Protein AF-A0A938NQ26-F1 (afdb_monomer_lite)

pLDDT: mean 72.16, std 16.6, range [47.75, 95.81]

Radius of gyration: 33.58 Å; chains: 1; bounding box: 86×35×75 Å

Sequence (98 aa):
MKKIVIVLALIALSLGSFSCGGGGAGGPNVPPGENPGIPSVVQLLPSTFIAQTNSFITLNTKVLDGNGIPVANIPVIYTNLSSIGTLSATSANTNSLG

Foldseek 3Di:
DVVVVVVVVVVVVVVPPPCPDDDDPPDPPPPPPPDPPPPDPDDDDDPDDDPDPPDDDDDDDFDADPVRQTDWQQKDAADDPDPDDDDPDRIDTHHNRD

Secondary structure (DSSP, 8-state):
-HHHHHHHHHHHHHHSS------------------SPPPP------S-----TT---------B-TTS-B-TT-EEE----SSS---S-SEEE--TT-

Structure (mmCIF, N/CA/C/O backbone):
data_AF-A0A938NQ26-F1
#
_entry.id   AF-A0A938NQ26-F1
#
loop_
_atom_site.group_PDB
_atom_site.id
_atom_site.type_symbol
_atom_site.label_atom_id
_atom_site.label_alt_id
_atom_site.label_comp_id
_atom_site.label_asym_id
_atom_site.label_entity_id
_atom_site.label_seq_id
_atom_site.pdbx_PDB_ins_code
_atom_site.Cartn_x
_atom_site.Cartn_y
_atom_site.Cartn_z
_atom_site.occupancy
_atom_site.B_iso_or_equiv
_atom_site.auth_seq_id
_atom_site.auth_comp_id
_atom_site.auth_asym_id
_atom_site.auth_atom_id
_atom_site.pdbx_PDB_model_num
ATOM 1 N N . MET A 1 1 ? 67.042 23.825 -54.577 1.00 57.59 1 MET A N 1
ATOM 2 C CA . MET A 1 1 ? 66.779 23.948 -53.123 1.00 57.59 1 MET A CA 1
ATOM 3 C C . MET A 1 1 ? 65.354 24.412 -52.804 1.00 57.59 1 MET A C 1
ATOM 5 O O . MET A 1 1 ? 64.673 23.698 -52.089 1.00 57.59 1 MET A O 1
ATOM 9 N N . LYS A 1 2 ? 64.835 25.509 -53.388 1.00 57.88 2 LYS A N 1
ATOM 10 C CA . LYS A 1 2 ? 63.460 26.007 -53.121 1.00 57.88 2 LYS A CA 1
ATOM 11 C C . LYS A 1 2 ? 62.329 24.989 -53.383 1.00 57.88 2 LYS A C 1
ATOM 13 O O . LYS A 1 2 ? 61.395 24.902 -52.600 1.00 57.88 2 LYS A O 1
ATOM 18 N N . LYS A 1 3 ? 62.441 24.175 -54.442 1.00 61.50 3 LYS A N 1
ATOM 19 C CA . LYS A 1 3 ? 61.439 23.142 -54.783 1.00 61.50 3 LYS A CA 1
ATOM 20 C C . LYS A 1 3 ? 61.402 21.975 -53.784 1.00 61.50 3 LYS A C 1
ATOM 22 O O . LYS A 1 3 ? 60.336 21.442 -53.523 1.00 61.50 3 LYS A O 1
ATOM 27 N N . ILE A 1 4 ? 62.547 21.623 -53.193 1.00 77.06 4 ILE A N 1
ATOM 28 C CA . ILE A 1 4 ? 62.654 20.532 -52.207 1.00 77.06 4 ILE A CA 1
ATOM 29 C C . ILE A 1 4 ? 62.016 20.950 -50.876 1.00 77.06 4 ILE A C 1
ATOM 31 O O . ILE A 1 4 ? 61.310 20.163 -50.256 1.00 77.06 4 ILE A O 1
ATOM 35 N N . VAL A 1 5 ? 62.188 22.217 -50.486 1.00 76.94 5 VAL A N 1
ATOM 36 C CA . VAL A 1 5 ? 61.569 22.787 -49.278 1.00 76.94 5 VAL A CA 1
ATOM 37 C C . VAL A 1 5 ? 60.039 22.805 -49.385 1.00 76.94 5 VAL A C 1
ATOM 39 O O . VAL A 1 5 ? 59.354 22.467 -48.426 1.00 76.94 5 VAL A O 1
ATOM 42 N N . ILE A 1 6 ? 59.497 23.126 -50.564 1.00 78.62 6 ILE A N 1
ATOM 43 C CA . ILE A 1 6 ? 58.044 23.131 -50.807 1.00 78.62 6 ILE A CA 1
ATOM 44 C C . ILE A 1 6 ? 57.455 21.714 -50.731 1.00 78.62 6 ILE A C 1
ATOM 46 O O . ILE A 1 6 ? 56.392 21.523 -50.149 1.00 78.62 6 ILE A O 1
ATOM 50 N N . VAL A 1 7 ? 58.158 20.711 -51.266 1.00 79.19 7 VAL A N 1
ATOM 51 C CA . VAL A 1 7 ? 57.706 19.310 -51.215 1.00 79.19 7 VAL A CA 1
ATOM 52 C C . VAL A 1 7 ? 57.710 18.772 -49.780 1.00 79.19 7 VAL A C 1
ATOM 54 O O . VAL A 1 7 ? 56.750 18.126 -49.370 1.00 79.19 7 VAL A O 1
ATOM 57 N N . LEU A 1 8 ? 58.733 19.095 -48.982 1.00 78.06 8 LEU A N 1
ATOM 58 C CA . LEU A 1 8 ? 58.790 18.708 -47.566 1.00 78.06 8 LEU A CA 1
ATOM 59 C C . LEU A 1 8 ? 57.683 19.364 -46.726 1.00 78.06 8 LEU A C 1
ATOM 61 O O . LEU A 1 8 ? 57.099 18.705 -45.867 1.00 78.06 8 LEU A O 1
ATOM 65 N N . ALA A 1 9 ? 57.349 20.628 -47.002 1.00 75.19 9 ALA A N 1
ATOM 66 C CA . ALA A 1 9 ? 56.265 21.328 -46.314 1.00 75.19 9 ALA A CA 1
ATOM 67 C C . ALA A 1 9 ? 54.883 20.711 -46.606 1.00 75.19 9 ALA A C 1
ATOM 69 O O . ALA A 1 9 ? 54.061 20.582 -45.701 1.00 75.19 9 ALA A O 1
ATOM 70 N N . LEU A 1 10 ? 54.639 20.277 -47.847 1.00 73.00 10 LEU A N 1
ATOM 71 C CA . LEU A 1 10 ? 53.383 19.627 -48.240 1.00 73.00 10 LEU A CA 1
ATOM 72 C C . LEU A 1 10 ? 53.218 18.238 -47.603 1.00 73.00 10 LEU A C 1
ATOM 74 O O . LEU A 1 10 ? 52.118 17.881 -47.185 1.00 73.00 10 LEU A O 1
ATOM 78 N N . ILE A 1 11 ? 54.310 17.481 -47.465 1.00 76.12 11 ILE A N 1
ATOM 79 C CA . ILE A 1 11 ? 54.299 16.169 -46.802 1.00 76.12 11 ILE A CA 1
ATOM 80 C C . ILE A 1 11 ? 53.978 16.319 -45.309 1.00 76.12 11 ILE A C 1
ATOM 82 O O . ILE A 1 11 ? 53.104 15.617 -44.802 1.00 76.12 11 ILE A O 1
ATOM 86 N N . ALA A 1 12 ? 54.599 17.278 -44.616 1.00 68.38 12 ALA A N 1
ATOM 87 C CA . ALA A 1 12 ? 54.324 17.532 -43.200 1.00 68.38 12 ALA A CA 1
ATOM 88 C C . ALA A 1 12 ? 52.857 17.930 -42.939 1.00 68.38 12 ALA A C 1
ATOM 90 O O . ALA A 1 12 ? 52.270 17.511 -41.943 1.00 68.38 12 ALA A O 1
ATOM 91 N N . LEU A 1 13 ? 52.236 18.674 -43.861 1.00 66.81 13 LEU A N 1
ATOM 92 C CA . LEU A 1 13 ? 50.829 19.072 -43.759 1.00 66.81 13 LEU A CA 1
ATOM 93 C C . LEU A 1 13 ? 49.862 17.887 -43.953 1.00 66.81 13 LEU A C 1
ATOM 95 O O . LEU A 1 13 ? 48.813 17.826 -43.312 1.00 66.81 13 LEU A O 1
ATOM 99 N N . SER A 1 14 ? 50.236 16.912 -44.788 1.00 62.84 14 SER A N 1
ATOM 100 C CA . SER A 1 14 ? 49.445 15.691 -45.011 1.00 62.84 14 SER A CA 1
ATOM 101 C C . SER A 1 14 ? 49.483 14.703 -43.837 1.00 62.84 14 SER A C 1
ATOM 103 O O . SER A 1 14 ? 48.546 13.937 -43.646 1.00 62.84 14 SER A O 1
ATOM 105 N N . LEU A 1 15 ? 50.530 14.753 -43.008 1.00 62.22 15 LEU A N 1
ATOM 106 C CA . LEU A 1 15 ? 50.671 13.899 -41.821 1.00 62.22 15 LEU A CA 1
ATOM 107 C C . LEU A 1 15 ? 49.900 14.435 -40.600 1.00 62.22 15 LEU A C 1
ATOM 109 O O . LEU A 1 15 ? 49.632 13.680 -39.670 1.00 62.22 15 LEU A O 1
ATOM 113 N N . GLY A 1 16 ? 49.512 15.716 -40.599 1.00 58.03 16 GLY A N 1
ATOM 114 C CA . GLY A 1 16 ? 48.785 16.356 -39.494 1.00 58.03 16 GLY A CA 1
ATOM 115 C C . GLY A 1 16 ? 47.258 16.217 -39.533 1.00 58.03 16 GLY A C 1
ATOM 116 O O . GLY A 1 16 ? 46.594 16.609 -38.578 1.00 58.03 16 GLY A O 1
ATOM 117 N N . SER A 1 17 ? 46.679 15.675 -40.612 1.00 54.16 17 SER A N 1
ATOM 118 C CA . SER A 1 17 ? 45.219 15.646 -40.830 1.00 54.16 17 SER A CA 1
ATOM 119 C C . SER A 1 17 ? 44.541 14.303 -40.510 1.00 54.16 17 SER A C 1
ATOM 121 O O . SER A 1 17 ? 43.330 14.184 -40.670 1.00 54.16 17 SER A O 1
ATOM 123 N N . PHE A 1 18 ? 45.269 13.319 -39.966 1.00 53.12 18 PHE A N 1
ATOM 124 C CA . PHE A 1 18 ? 44.697 12.031 -39.531 1.00 53.12 18 PHE A CA 1
ATOM 125 C C . PHE A 1 18 ? 44.268 11.983 -38.056 1.00 53.12 18 PHE A C 1
ATOM 127 O O . PHE A 1 18 ? 44.010 10.904 -37.529 1.00 53.12 18 PHE A O 1
ATOM 134 N N . SER A 1 19 ? 44.127 13.127 -37.379 1.00 50.16 19 SER A N 1
ATOM 135 C CA . SER A 1 19 ? 43.448 13.166 -36.076 1.00 50.16 19 SER A CA 1
ATOM 136 C C . SER A 1 19 ? 41.934 13.283 -36.285 1.00 50.16 19 SER A C 1
ATOM 138 O O . SER A 1 19 ? 41.313 14.314 -36.035 1.00 50.16 19 SER A O 1
ATOM 140 N N . CYS A 1 20 ? 41.341 12.216 -36.825 1.00 53.66 20 CYS A N 1
ATOM 141 C CA . CYS A 1 20 ? 39.910 11.977 -36.711 1.00 53.66 20 CYS A CA 1
ATOM 142 C C . CYS A 1 20 ? 39.653 11.622 -35.245 1.00 53.66 20 CYS A C 1
ATOM 144 O O . CYS A 1 20 ? 40.217 10.650 -34.743 1.00 53.66 20 CYS A O 1
ATOM 146 N N . GLY A 1 21 ? 38.880 12.462 -34.552 1.00 54.62 21 GLY A N 1
ATOM 147 C CA . GLY A 1 21 ? 38.578 12.320 -33.133 1.00 54.62 21 GLY A CA 1
ATOM 148 C C . GLY A 1 21 ? 38.187 10.888 -32.788 1.00 54.62 21 GLY A C 1
ATOM 149 O O . GLY A 1 21 ? 37.144 10.398 -33.221 1.00 54.62 21 GLY A O 1
ATOM 150 N N . GLY A 1 22 ? 39.049 10.226 -32.014 1.00 49.31 22 GLY A N 1
ATOM 151 C CA . GLY A 1 22 ? 38.777 8.917 -31.445 1.00 49.31 22 GLY A CA 1
ATOM 152 C C . GLY A 1 22 ? 37.566 9.036 -30.537 1.00 49.31 22 GLY A C 1
ATOM 153 O O . GLY A 1 22 ? 37.648 9.628 -29.461 1.00 49.31 22 GLY A O 1
ATOM 154 N N . GLY A 1 23 ? 36.437 8.529 -31.030 1.00 53.69 23 GLY A N 1
ATOM 155 C CA . GLY A 1 23 ? 35.165 8.507 -30.336 1.00 53.69 23 GLY A CA 1
ATOM 156 C C . GLY A 1 23 ? 35.332 7.944 -28.935 1.00 53.69 23 GLY A C 1
ATOM 157 O O . GLY A 1 23 ? 35.786 6.814 -28.752 1.00 53.69 23 GLY A O 1
ATOM 158 N N . GLY A 1 24 ? 34.944 8.749 -27.948 1.00 51.69 24 GLY A N 1
ATOM 159 C CA . GLY A 1 24 ? 34.665 8.241 -26.621 1.00 51.69 24 GLY A CA 1
ATOM 160 C C . GLY A 1 24 ? 33.642 7.125 -26.762 1.00 51.69 24 GLY A C 1
ATOM 161 O O . GLY A 1 24 ? 32.524 7.353 -27.225 1.00 51.69 24 GLY A O 1
ATOM 162 N N . ALA A 1 25 ? 34.035 5.911 -26.391 1.00 54.97 25 ALA A N 1
ATOM 163 C CA . ALA A 1 25 ? 33.090 4.851 -26.121 1.00 54.97 25 ALA A CA 1
ATOM 164 C C . ALA A 1 25 ? 32.297 5.287 -24.885 1.00 54.97 25 ALA A C 1
ATOM 166 O O . ALA A 1 25 ? 32.682 5.015 -23.750 1.00 54.97 25 ALA A O 1
ATOM 167 N N . GLY A 1 26 ? 31.224 6.045 -25.109 1.00 52.91 26 GLY A N 1
ATOM 168 C CA . GLY A 1 26 ? 30.177 6.217 -24.122 1.00 52.91 26 GLY A CA 1
ATOM 169 C C . GLY A 1 26 ? 29.622 4.830 -23.855 1.00 52.91 26 GLY A C 1
ATOM 170 O O . GLY A 1 26 ? 28.834 4.314 -24.646 1.00 52.91 26 GLY A O 1
ATOM 171 N N . GLY A 1 27 ? 30.085 4.199 -22.775 1.00 59.03 27 GLY A N 1
ATOM 172 C CA . GLY A 1 27 ? 29.374 3.067 -22.207 1.00 59.03 27 GLY A CA 1
ATOM 173 C C . GLY A 1 27 ? 27.922 3.488 -21.989 1.00 59.03 27 GLY A C 1
ATOM 174 O O . GLY A 1 27 ? 27.668 4.678 -21.759 1.00 59.03 27 GLY A O 1
ATOM 175 N N . PRO A 1 28 ? 26.953 2.567 -22.102 1.00 53.94 28 PRO A N 1
ATOM 176 C CA . PRO A 1 28 ? 25.591 2.910 -21.753 1.00 53.94 28 PRO A CA 1
ATOM 177 C C . PRO A 1 28 ? 25.639 3.480 -20.334 1.00 53.94 28 PRO A C 1
ATOM 179 O O . PRO A 1 28 ? 26.088 2.804 -19.407 1.00 53.94 28 PRO A O 1
ATOM 182 N N . ASN A 1 29 ? 25.226 4.741 -20.178 1.00 56.00 29 ASN A N 1
ATOM 183 C CA . ASN A 1 29 ? 24.790 5.266 -18.893 1.00 56.00 29 ASN A CA 1
ATOM 184 C C . ASN A 1 29 ? 23.534 4.463 -18.553 1.00 56.00 29 ASN A C 1
ATOM 186 O O . ASN A 1 29 ? 22.416 4.925 -18.746 1.00 56.00 29 ASN A O 1
ATOM 190 N N . VAL A 1 30 ? 23.725 3.203 -18.163 1.00 56.88 30 VAL A N 1
ATOM 191 C CA . VAL A 1 30 ? 22.727 2.440 -17.444 1.00 56.88 30 VAL A CA 1
ATOM 192 C C . VAL A 1 30 ? 22.726 3.136 -16.096 1.00 56.88 30 VAL A C 1
ATOM 194 O O . VAL A 1 30 ? 23.737 3.043 -15.391 1.00 56.88 30 VAL A O 1
ATOM 197 N N . PRO A 1 31 ? 21.682 3.914 -15.758 1.00 57.03 31 PRO A N 1
ATOM 198 C CA . PRO A 1 31 ? 21.578 4.428 -14.409 1.00 57.03 31 PRO A CA 1
ATOM 199 C C . PRO A 1 31 ? 21.698 3.196 -13.508 1.00 57.03 31 PRO A C 1
ATOM 201 O O . PRO A 1 31 ? 21.002 2.206 -13.777 1.00 57.03 31 PRO A O 1
ATOM 204 N N . PRO A 1 32 ? 22.607 3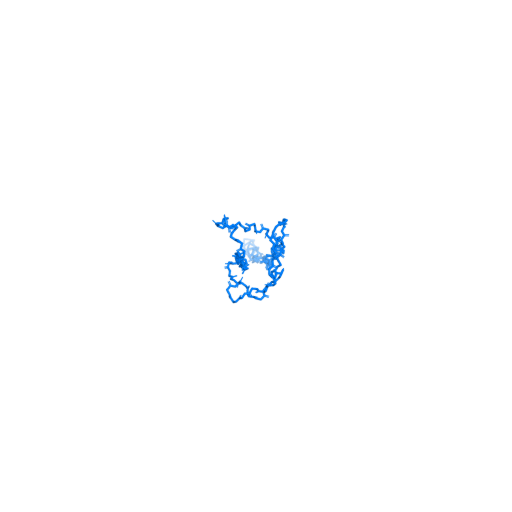.180 -12.517 1.00 56.25 32 PRO A N 1
ATOM 205 C CA . PRO A 1 32 ? 22.572 2.150 -11.493 1.00 56.25 32 PRO A CA 1
ATOM 206 C C . PRO A 1 32 ? 21.127 2.111 -11.023 1.00 56.25 32 PRO A C 1
ATOM 208 O O . PRO A 1 32 ? 20.611 3.167 -10.661 1.00 56.25 32 PRO A O 1
ATOM 211 N N . GLY A 1 33 ? 20.454 0.964 -11.174 1.00 53.44 33 GLY A N 1
ATOM 212 C CA . GLY A 1 33 ? 19.041 0.841 -10.833 1.00 53.44 33 GLY A CA 1
ATOM 213 C C . GLY A 1 33 ? 18.850 1.471 -9.467 1.00 53.44 33 GLY A C 1
ATOM 214 O O . GLY A 1 33 ? 19.449 0.996 -8.500 1.00 53.44 33 GLY A O 1
ATOM 215 N N . GLU A 1 34 ? 18.155 2.611 -9.443 1.00 50.22 34 GLU A N 1
ATOM 216 C CA . GLU A 1 34 ? 17.993 3.419 -8.244 1.00 50.22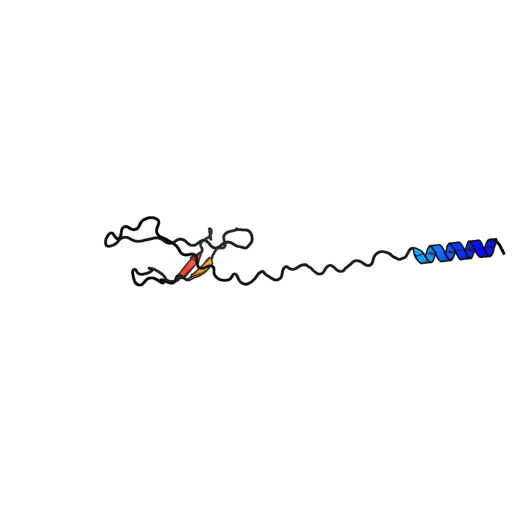 34 GLU A CA 1
ATOM 217 C C . GLU A 1 34 ? 17.479 2.475 -7.163 1.00 50.22 34 GLU A C 1
ATOM 219 O O . GLU A 1 34 ? 16.455 1.818 -7.351 1.00 50.22 34 GLU A O 1
ATOM 224 N N . ASN A 1 35 ? 18.310 2.336 -6.128 1.00 54.00 35 ASN A N 1
ATOM 225 C CA . ASN A 1 35 ? 18.056 1.807 -4.798 1.00 54.00 35 ASN A CA 1
ATOM 226 C C . ASN A 1 35 ? 16.711 1.058 -4.668 1.00 54.00 35 ASN A C 1
ATOM 228 O O . ASN A 1 35 ? 15.685 1.729 -4.782 1.00 54.00 35 ASN A O 1
ATOM 232 N N . PRO A 1 36 ? 16.669 -0.267 -4.379 1.00 52.50 36 PRO A N 1
ATOM 233 C CA . PRO A 1 36 ? 15.414 -0.982 -4.131 1.00 52.50 36 PRO A CA 1
ATOM 234 C C . PRO A 1 36 ? 14.629 -0.163 -3.119 1.00 52.50 36 PRO A C 1
ATOM 236 O O . PRO A 1 36 ? 15.095 -0.017 -1.987 1.00 52.50 36 PRO A O 1
ATOM 239 N N . GLY A 1 37 ? 13.563 0.495 -3.592 1.00 54.69 37 GLY A N 1
ATOM 240 C CA . GLY A 1 37 ? 13.013 1.674 -2.934 1.00 54.69 37 GLY A CA 1
ATOM 241 C C . GLY A 1 37 ? 12.874 1.394 -1.453 1.00 54.69 37 GLY A C 1
ATOM 242 O O . GLY A 1 37 ? 12.203 0.429 -1.086 1.00 54.69 37 GLY A O 1
ATOM 243 N N . ILE A 1 38 ? 13.575 2.169 -0.616 1.00 55.81 38 ILE A N 1
ATOM 244 C CA . ILE A 1 38 ? 13.424 2.055 0.835 1.00 55.81 38 ILE A CA 1
ATOM 245 C C . ILE A 1 38 ? 11.916 2.103 1.075 1.00 55.81 38 ILE A C 1
ATOM 247 O O . ILE A 1 38 ? 11.299 3.083 0.644 1.00 55.81 38 ILE A O 1
ATOM 251 N N . PRO A 1 39 ? 11.311 1.061 1.676 1.00 54.91 39 PRO A N 1
ATOM 252 C CA . PRO A 1 39 ? 9.873 1.020 1.856 1.00 54.91 39 PRO A CA 1
ATOM 253 C C . PRO A 1 39 ? 9.436 2.308 2.541 1.00 54.91 39 PRO A C 1
ATOM 255 O O . PRO A 1 39 ? 9.877 2.612 3.652 1.00 54.91 39 PRO A O 1
ATOM 258 N N . SER A 1 40 ? 8.623 3.108 1.857 1.00 57.66 40 SER A N 1
ATOM 259 C CA . SER A 1 40 ? 8.098 4.322 2.452 1.00 57.66 40 SER A CA 1
ATOM 260 C C . SER A 1 40 ? 7.000 3.912 3.423 1.00 57.66 40 SER A C 1
ATOM 262 O O . SER A 1 40 ? 5.988 3.314 3.054 1.00 57.66 40 SER A O 1
ATOM 264 N N . VAL A 1 41 ? 7.212 4.200 4.706 1.00 55.12 41 VAL A N 1
ATOM 265 C CA . VAL A 1 41 ? 6.159 4.041 5.706 1.00 55.12 41 VAL A CA 1
ATOM 266 C C . VAL A 1 41 ? 5.170 5.180 5.489 1.00 55.12 41 VAL A C 1
ATOM 268 O O . VAL A 1 41 ? 5.380 6.301 5.947 1.00 55.12 41 VAL A O 1
ATOM 271 N N . VAL A 1 42 ? 4.101 4.906 4.745 1.00 60.53 42 VAL A N 1
ATOM 272 C CA . VAL A 1 42 ? 2.994 5.850 4.584 1.00 60.53 42 VAL A CA 1
ATOM 273 C C . VAL A 1 42 ? 2.064 5.686 5.778 1.00 60.53 42 VAL A C 1
ATOM 275 O O . VAL A 1 42 ? 1.335 4.701 5.891 1.00 60.53 42 VAL A O 1
ATOM 278 N N . GLN A 1 43 ? 2.094 6.654 6.693 1.00 56.03 43 GLN A N 1
ATOM 279 C CA . GLN A 1 43 ? 1.144 6.697 7.797 1.00 56.03 43 GLN A CA 1
ATOM 280 C C . GLN A 1 43 ? -0.227 7.123 7.261 1.00 56.03 43 GLN A C 1
ATOM 282 O O . GLN A 1 43 ? -0.453 8.287 6.938 1.00 56.03 43 GLN A O 1
ATOM 287 N N . LEU A 1 44 ? -1.149 6.169 7.162 1.00 55.88 44 LEU A N 1
ATOM 288 C CA . LEU A 1 44 ? -2.537 6.443 6.806 1.00 55.88 44 LEU A CA 1
ATOM 289 C C . LEU A 1 44 ? -3.287 6.894 8.063 1.00 55.88 44 LEU A C 1
ATOM 291 O O . LEU A 1 44 ? -3.446 6.127 9.012 1.00 55.88 44 LEU A O 1
ATOM 295 N N . LEU A 1 45 ? -3.728 8.152 8.078 1.00 53.00 45 LEU A N 1
ATOM 296 C CA . LEU A 1 45 ? -4.592 8.694 9.126 1.00 53.00 45 LEU A CA 1
ATOM 297 C C . LEU A 1 45 ? -6.053 8.624 8.653 1.00 53.00 45 LEU A C 1
ATOM 299 O O . LEU A 1 45 ? -6.330 8.971 7.502 1.00 53.00 45 LEU A O 1
ATOM 303 N N . PRO A 1 46 ? -7.003 8.193 9.499 1.00 53.16 46 PRO A N 1
ATOM 304 C CA . PRO A 1 46 ? -8.413 8.229 9.138 1.00 53.16 46 PRO A CA 1
ATOM 305 C C . PRO A 1 46 ? -8.882 9.681 8.981 1.00 53.16 46 PRO A C 1
ATOM 307 O O . PRO A 1 46 ? -8.577 10.535 9.811 1.00 53.16 46 PRO A O 1
ATOM 310 N N . SER A 1 47 ? -9.663 9.959 7.935 1.00 55.78 47 SER A N 1
ATOM 311 C CA . SER A 1 47 ? -10.256 11.284 7.696 1.00 55.78 47 SER A CA 1
ATOM 312 C C . SER A 1 47 ? -11.316 11.665 8.738 1.00 55.78 47 SER A C 1
ATOM 314 O O . SER A 1 47 ? -11.609 12.846 8.912 1.00 55.78 47 SER A O 1
ATOM 316 N N . THR A 1 48 ? -11.869 10.680 9.457 1.00 47.75 48 THR A N 1
ATOM 317 C CA . THR A 1 48 ? -12.840 10.860 10.544 1.00 47.75 48 THR A CA 1
ATOM 318 C C . THR A 1 48 ? -12.638 9.813 11.642 1.00 47.75 48 THR A C 1
ATOM 320 O O . THR A 1 48 ? -12.699 8.614 11.375 1.00 47.75 48 THR A O 1
ATOM 323 N N . PHE A 1 49 ? -12.462 10.256 12.890 1.00 52.22 49 PHE A N 1
ATOM 324 C CA . PHE A 1 49 ? -12.493 9.399 14.080 1.00 52.22 49 PHE A CA 1
ATOM 325 C C . PHE A 1 49 ? -13.924 9.323 14.615 1.00 52.22 49 PHE A C 1
ATOM 327 O O . PHE A 1 49 ? -14.306 10.087 15.497 1.00 52.22 49 PHE A O 1
ATOM 334 N N . ILE A 1 50 ? -14.727 8.400 14.091 1.00 53.75 50 ILE A N 1
ATOM 335 C CA . ILE A 1 50 ? -15.944 7.974 14.784 1.00 53.75 50 ILE A CA 1
ATOM 336 C C . ILE A 1 50 ? -15.772 6.494 15.086 1.00 53.75 50 ILE A C 1
ATOM 338 O O . ILE A 1 50 ? -15.957 5.643 14.222 1.00 53.75 50 ILE A O 1
ATOM 342 N N . ALA A 1 51 ? -15.389 6.190 16.324 1.00 51.25 51 ALA A N 1
ATOM 343 C CA . ALA A 1 51 ? -15.497 4.846 16.869 1.00 51.25 51 ALA A CA 1
ATOM 344 C C . ALA A 1 51 ? -16.985 4.538 17.112 1.00 51.25 51 ALA A C 1
ATOM 346 O O . ALA A 1 51 ? -17.451 4.496 18.247 1.00 51.25 51 ALA A O 1
ATOM 347 N N . GLN A 1 52 ? -17.761 4.386 16.038 1.00 55.22 52 GLN A N 1
ATOM 348 C CA . GLN A 1 52 ? -19.024 3.669 16.123 1.00 55.22 52 GLN A CA 1
ATOM 349 C C . GLN A 1 52 ? -18.676 2.186 16.268 1.00 55.22 52 GLN A C 1
ATOM 351 O O . GLN A 1 52 ? -17.819 1.651 15.558 1.00 55.22 52 GLN A O 1
ATOM 356 N N . THR A 1 53 ? -19.293 1.526 17.242 1.00 53.28 53 THR A N 1
ATOM 357 C CA . THR A 1 53 ? -19.152 0.085 17.435 1.00 53.28 53 THR A CA 1
ATOM 358 C C . THR A 1 53 ? -19.485 -0.628 16.117 1.00 53.28 53 THR A C 1
ATOM 360 O O . THR A 1 53 ? -20.543 -0.401 15.539 1.00 53.28 53 THR A O 1
ATOM 363 N N . ASN A 1 54 ? -18.56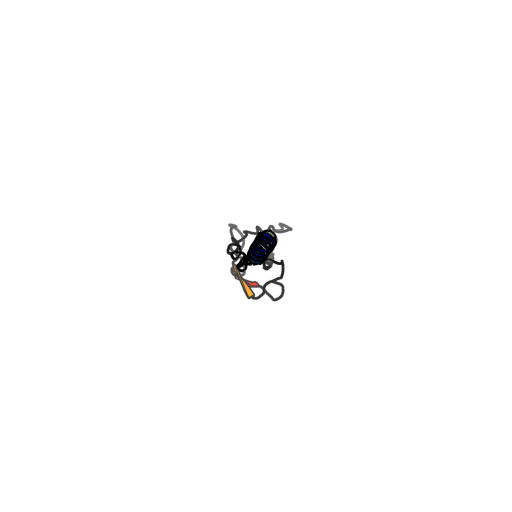5 -1.473 15.631 1.00 61.34 54 ASN A N 1
ATOM 364 C CA . ASN A 1 54 ? -18.645 -2.226 14.365 1.00 61.34 54 ASN A CA 1
ATOM 365 C C . ASN A 1 54 ? -18.433 -1.447 13.045 1.00 61.34 54 ASN A C 1
ATOM 367 O O . ASN A 1 54 ? -18.784 -1.962 11.984 1.00 61.34 54 ASN A O 1
ATOM 371 N N . SER A 1 55 ? -17.846 -0.247 13.056 1.00 69.44 55 SER A N 1
ATOM 372 C CA . SER A 1 55 ? -17.436 0.430 11.812 1.00 69.44 55 SER A CA 1
ATOM 373 C C . SER A 1 55 ? -16.089 -0.077 11.275 1.00 69.44 55 SER A C 1
ATOM 375 O O . SER A 1 55 ? -15.197 -0.435 12.043 1.00 69.44 55 SER A O 1
ATOM 377 N N . PHE A 1 56 ? -15.923 -0.064 9.948 1.00 75.56 56 PHE A N 1
ATOM 378 C CA . PHE A 1 56 ? -14.683 -0.449 9.265 1.00 75.56 56 PHE A CA 1
ATOM 379 C C . PHE A 1 56 ? -14.010 0.763 8.615 1.00 75.56 56 PHE A C 1
ATOM 381 O O . PHE A 1 56 ? -14.681 1.647 8.085 1.00 75.56 56 PHE A O 1
ATOM 388 N N . ILE A 1 57 ? -12.677 0.766 8.605 1.00 76.81 57 ILE A N 1
ATOM 389 C CA . ILE A 1 57 ? -11.860 1.718 7.847 1.00 76.81 57 ILE A CA 1
ATOM 390 C C . ILE A 1 57 ? -11.266 0.966 6.658 1.00 76.81 57 ILE A C 1
ATOM 392 O O . ILE A 1 57 ? -10.689 -0.105 6.831 1.00 76.81 57 ILE A O 1
ATOM 396 N N . THR A 1 58 ? -11.400 1.527 5.455 1.00 82.06 58 THR A N 1
ATOM 397 C CA . THR A 1 58 ? -10.778 0.968 4.247 1.00 82.06 58 THR A CA 1
ATOM 398 C C . THR A 1 58 ? -9.472 1.696 3.965 1.00 82.06 58 THR A C 1
ATOM 400 O O . THR A 1 58 ? -9.462 2.917 3.812 1.00 82.06 58 THR A O 1
ATOM 403 N N . LEU A 1 59 ? -8.377 0.944 3.883 1.00 82.94 59 LEU A N 1
ATOM 404 C CA . LEU A 1 59 ? -7.067 1.441 3.476 1.00 82.94 59 LEU A CA 1
ATOM 405 C C . LEU A 1 59 ? -6.816 1.010 2.029 1.00 82.94 59 LEU A C 1
ATOM 407 O O . LEU A 1 59 ? -6.951 -0.169 1.714 1.00 82.94 59 LEU A O 1
ATOM 411 N N . ASN A 1 60 ? -6.458 1.958 1.162 1.00 86.25 60 ASN A N 1
ATOM 412 C CA . ASN A 1 60 ? -6.075 1.685 -0.221 1.00 86.25 60 ASN A CA 1
ATOM 413 C C . ASN A 1 60 ? -4.608 2.069 -0.415 1.00 86.25 60 ASN A C 1
ATOM 415 O O . ASN A 1 60 ? -4.217 3.192 -0.092 1.00 86.25 60 ASN A O 1
ATOM 419 N N . THR A 1 61 ? -3.818 1.158 -0.974 1.00 88.56 61 THR A N 1
ATOM 420 C CA . THR A 1 61 ? -2.423 1.402 -1.354 1.00 88.56 61 THR A CA 1
ATOM 421 C C . THR A 1 61 ? -2.313 1.383 -2.868 1.00 88.56 61 THR A C 1
ATOM 423 O O . THR A 1 61 ? -2.955 0.558 -3.510 1.00 88.56 61 THR A O 1
ATOM 426 N N . LYS A 1 62 ? -1.511 2.302 -3.414 1.00 89.00 62 LYS A N 1
ATOM 427 C CA . LYS A 1 62 ? -1.199 2.367 -4.839 1.00 89.00 62 LYS A CA 1
ATOM 428 C C . LYS A 1 62 ? 0.308 2.272 -5.051 1.00 89.00 62 LYS A C 1
ATOM 430 O O . LYS A 1 62 ? 1.036 3.103 -4.509 1.00 89.00 62 LYS A O 1
ATOM 435 N N . VAL A 1 63 ? 0.769 1.302 -5.834 1.00 89.12 63 VAL A N 1
ATOM 436 C CA . VAL A 1 63 ? 2.185 1.154 -6.206 1.00 89.12 63 VAL A CA 1
ATOM 437 C C . VAL A 1 63 ? 2.410 1.713 -7.606 1.00 89.12 63 VAL A C 1
ATOM 439 O O . VAL A 1 63 ? 1.718 1.342 -8.554 1.00 89.12 63 VAL A O 1
ATOM 442 N N . LEU A 1 64 ? 3.390 2.608 -7.728 1.00 87.62 64 LEU A N 1
ATOM 443 C CA . LEU A 1 64 ? 3.803 3.231 -8.983 1.00 87.62 64 LEU A CA 1
ATOM 444 C C . LEU A 1 64 ? 5.266 2.883 -9.288 1.00 87.62 64 LEU A C 1
ATOM 446 O O . LEU A 1 64 ? 6.057 2.679 -8.367 1.00 87.62 64 LEU A O 1
ATOM 450 N N . ASP A 1 65 ? 5.627 2.844 -10.568 1.00 87.19 65 ASP A N 1
ATOM 451 C CA . ASP A 1 65 ? 7.016 2.769 -11.018 1.00 87.19 65 ASP A CA 1
ATOM 452 C C . ASP A 1 65 ? 7.724 4.137 -10.918 1.00 87.19 65 ASP A C 1
ATOM 454 O O . ASP A 1 65 ? 7.132 5.150 -10.533 1.00 87.19 65 ASP A O 1
ATOM 458 N N . GLY A 1 66 ? 9.006 4.186 -11.299 1.00 83.69 66 GLY A N 1
ATOM 459 C CA . GLY A 1 66 ? 9.801 5.423 -11.286 1.00 83.69 66 GLY A CA 1
ATOM 460 C C . GLY A 1 66 ? 9.290 6.536 -12.215 1.00 83.69 66 GLY A C 1
ATOM 461 O O . GLY A 1 66 ? 9.724 7.676 -12.083 1.00 83.69 66 GLY A O 1
ATOM 462 N N . ASN A 1 67 ? 8.357 6.234 -13.123 1.00 87.31 67 ASN A N 1
ATOM 463 C CA . ASN A 1 67 ? 7.718 7.191 -14.028 1.00 87.31 67 ASN A CA 1
ATOM 464 C C . ASN A 1 67 ? 6.305 7.592 -13.560 1.00 87.31 67 ASN A C 1
ATOM 466 O O . ASN A 1 67 ? 5.618 8.341 -14.254 1.00 87.31 67 ASN A O 1
ATOM 470 N N . GLY A 1 68 ? 5.848 7.094 -12.406 1.00 84.69 68 GLY A N 1
ATOM 471 C CA . GLY A 1 68 ? 4.505 7.342 -11.884 1.00 84.69 68 GLY A CA 1
ATOM 472 C C . GLY A 1 68 ? 3.410 6.466 -12.507 1.00 84.69 68 GLY A C 1
ATOM 473 O O . GLY A 1 68 ? 2.225 6.762 -12.333 1.00 84.69 68 GLY A O 1
ATOM 474 N N . ILE A 1 69 ? 3.770 5.399 -13.225 1.00 87.69 69 ILE A N 1
ATOM 475 C CA . ILE A 1 69 ? 2.828 4.466 -13.853 1.00 87.69 69 ILE A CA 1
ATOM 476 C C . ILE A 1 69 ? 2.445 3.377 -12.841 1.00 87.69 69 ILE A C 1
ATOM 478 O O . ILE A 1 69 ? 3.329 2.825 -12.189 1.00 87.69 69 ILE A O 1
ATOM 482 N N . PRO A 1 70 ? 1.154 3.031 -12.684 1.00 89.88 70 PRO A N 1
ATOM 483 C CA . PRO A 1 70 ? 0.756 1.993 -11.741 1.00 89.88 70 PRO A CA 1
ATOM 484 C C . PRO A 1 70 ? 1.266 0.599 -12.111 1.00 89.88 70 PRO A C 1
ATOM 486 O O . PRO A 1 70 ? 1.276 0.231 -13.286 1.00 89.88 70 PRO A O 1
ATOM 489 N N . VAL A 1 71 ? 1.636 -0.192 -11.100 1.00 91.69 71 VAL A N 1
ATOM 490 C CA . VAL A 1 71 ? 2.198 -1.537 -11.287 1.00 91.69 71 VAL A CA 1
ATOM 491 C C . VAL A 1 71 ? 1.294 -2.588 -10.653 1.00 91.69 71 VAL A C 1
ATOM 493 O O . VAL A 1 71 ? 1.098 -2.612 -9.438 1.00 91.69 71 VAL A O 1
ATOM 496 N N . ALA A 1 72 ? 0.755 -3.479 -11.482 1.00 95.75 72 ALA A N 1
ATOM 497 C CA . ALA A 1 72 ? -0.146 -4.541 -11.052 1.00 95.75 72 ALA A CA 1
ATOM 498 C C . ALA A 1 72 ? 0.589 -5.738 -10.432 1.00 95.75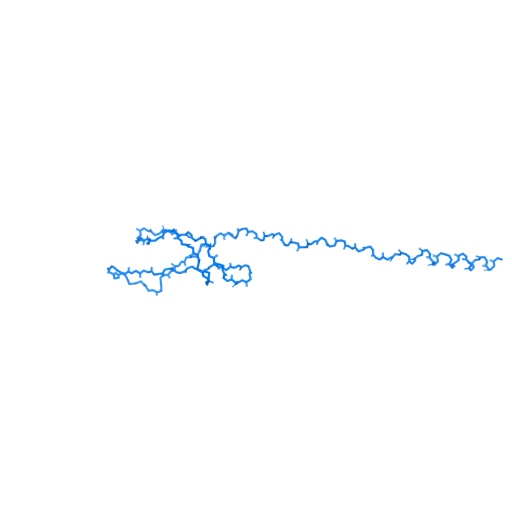 72 ALA A C 1
ATOM 500 O O . ALA A 1 72 ? 1.747 -6.009 -10.752 1.00 95.75 72 ALA A O 1
ATOM 501 N N . ASN A 1 73 ? -0.132 -6.508 -9.615 1.00 95.69 73 ASN A N 1
ATOM 502 C CA . ASN A 1 73 ? 0.324 -7.760 -9.014 1.00 95.69 73 ASN A CA 1
ATOM 503 C C . ASN A 1 73 ? 1.585 -7.632 -8.133 1.00 95.69 73 ASN A C 1
ATOM 505 O O . ASN A 1 73 ? 2.376 -8.570 -8.021 1.00 95.69 73 ASN A O 1
ATOM 509 N N . ILE A 1 74 ? 1.770 -6.479 -7.492 1.00 94.44 74 ILE A N 1
ATOM 510 C CA . ILE A 1 74 ? 2.840 -6.245 -6.522 1.00 94.44 74 ILE A CA 1
ATOM 511 C C . ILE A 1 74 ? 2.336 -6.600 -5.121 1.00 94.44 74 ILE A C 1
ATOM 513 O O . ILE A 1 74 ? 1.296 -6.077 -4.712 1.00 94.44 74 ILE A O 1
ATOM 517 N N . PRO A 1 75 ? 3.040 -7.471 -4.372 1.00 95.06 75 PRO A N 1
ATOM 518 C CA . PRO A 1 75 ? 2.661 -7.803 -3.007 1.00 95.06 75 PRO A CA 1
ATOM 519 C C . PRO A 1 75 ? 2.907 -6.610 -2.077 1.00 95.06 75 PRO A C 1
ATOM 521 O O . PRO A 1 75 ? 4.030 -6.126 -1.939 1.00 95.06 75 PRO A O 1
ATOM 524 N N . VAL A 1 76 ? 1.851 -6.165 -1.403 1.00 93.56 76 VAL A N 1
ATOM 525 C CA . VAL A 1 76 ? 1.882 -5.139 -0.358 1.00 93.56 76 VAL A CA 1
ATOM 526 C C . VAL A 1 76 ? 1.679 -5.817 0.991 1.00 93.56 76 VAL A C 1
ATOM 528 O O . VAL A 1 76 ? 0.803 -6.670 1.131 1.00 93.56 76 VAL A O 1
ATOM 531 N N . ILE A 1 77 ? 2.479 -5.431 1.985 1.00 93.31 77 ILE A N 1
ATOM 532 C CA . ILE A 1 77 ? 2.390 -5.928 3.361 1.00 93.31 77 ILE A CA 1
ATOM 533 C C . ILE A 1 77 ? 1.860 -4.807 4.253 1.00 93.31 77 ILE A C 1
ATOM 535 O O . ILE A 1 77 ? 2.371 -3.689 4.226 1.00 93.31 77 ILE A O 1
ATOM 539 N N . TYR A 1 78 ? 0.858 -5.126 5.065 1.00 90.62 78 TYR A N 1
ATOM 540 C CA . TYR A 1 78 ? 0.255 -4.222 6.034 1.00 90.62 78 TYR A CA 1
ATOM 541 C C . TYR A 1 78 ? 0.602 -4.671 7.451 1.00 90.62 78 TYR A C 1
ATOM 543 O O . TYR A 1 78 ? 0.381 -5.824 7.826 1.00 90.62 78 TYR A O 1
ATOM 551 N N . THR A 1 79 ? 1.079 -3.728 8.260 1.00 89.94 79 THR A N 1
ATOM 552 C CA . THR A 1 79 ? 1.387 -3.951 9.674 1.00 89.94 79 THR A CA 1
ATOM 553 C C . THR A 1 79 ? 0.544 -3.011 10.516 1.00 89.94 79 THR A C 1
ATOM 555 O O . THR A 1 79 ? 0.608 -1.795 10.342 1.00 89.94 79 THR A O 1
ATOM 558 N N . ASN A 1 80 ? -0.233 -3.558 11.452 1.00 89.00 80 ASN A N 1
ATOM 559 C CA . ASN A 1 80 ? -0.897 -2.729 12.449 1.00 89.00 80 ASN A CA 1
ATOM 560 C C . ASN A 1 80 ? 0.105 -2.364 13.548 1.00 89.00 80 ASN A C 1
ATOM 562 O O . ASN A 1 80 ? 0.567 -3.239 14.275 1.00 89.00 80 ASN A O 1
ATOM 566 N N . LEU A 1 81 ? 0.437 -1.079 13.661 1.00 86.50 81 LEU A N 1
ATOM 567 C CA . LEU A 1 81 ? 1.300 -0.551 14.723 1.00 86.50 81 LEU A CA 1
ATOM 568 C C . LEU A 1 81 ? 0.503 -0.002 15.918 1.00 86.50 81 LEU A C 1
ATOM 570 O O . LEU A 1 81 ? 1.089 0.452 16.897 1.00 86.50 81 LEU A O 1
ATOM 574 N N . SER A 1 82 ? -0.828 -0.014 15.837 1.00 81.56 82 SER A N 1
ATOM 575 C CA . SER A 1 82 ? -1.723 0.417 16.907 1.00 81.56 82 SER A CA 1
ATOM 576 C C . SER A 1 82 ? -1.991 -0.716 17.899 1.00 81.56 82 SER A C 1
ATOM 578 O O . SER A 1 82 ? -2.040 -1.887 17.528 1.00 81.56 82 SER A O 1
ATOM 580 N N . SER A 1 83 ? -2.251 -0.361 19.158 1.00 83.06 83 SER A N 1
ATOM 581 C CA . SER A 1 83 ? -2.758 -1.295 20.173 1.00 83.06 83 SER A CA 1
ATOM 582 C C . SER A 1 83 ? -4.258 -1.588 20.037 1.00 83.06 83 SER A C 1
ATOM 584 O O . SER A 1 83 ? -4.780 -2.444 20.750 1.00 83.06 83 SER A O 1
ATOM 586 N N . ILE A 1 84 ? -4.960 -0.883 19.143 1.00 80.69 84 ILE A N 1
ATOM 587 C CA . ILE A 1 84 ? -6.400 -1.024 18.900 1.00 80.69 84 ILE A CA 1
ATOM 588 C C . ILE A 1 84 ? -6.699 -1.335 17.431 1.00 80.69 84 ILE A C 1
ATOM 590 O O . ILE A 1 84 ? -5.990 -0.892 16.524 1.00 80.69 84 ILE A O 1
ATOM 594 N N . GLY A 1 85 ? -7.802 -2.052 17.206 1.00 80.88 85 GLY A N 1
ATOM 595 C CA . GLY A 1 85 ? -8.255 -2.460 15.877 1.00 80.88 85 GLY A CA 1
ATOM 596 C C . GLY A 1 85 ? -7.550 -3.713 15.353 1.00 80.88 85 GLY A C 1
ATOM 597 O O . GLY A 1 85 ? -6.510 -4.135 15.853 1.00 80.88 85 GLY A O 1
ATOM 598 N N . THR A 1 86 ? -8.141 -4.330 14.335 1.00 87.38 86 THR A N 1
ATOM 599 C CA . THR A 1 86 ? -7.589 -5.502 13.646 1.00 87.38 86 THR A CA 1
ATOM 600 C C . THR A 1 86 ? -7.608 -5.257 12.144 1.00 87.38 86 THR A C 1
ATOM 602 O O . THR A 1 86 ? -8.531 -4.633 11.620 1.00 87.38 86 THR A O 1
ATOM 605 N N . LEU A 1 87 ? -6.568 -5.719 11.449 1.00 91.00 87 LEU A N 1
ATOM 606 C CA . LEU A 1 87 ? -6.560 -5.736 9.990 1.00 91.00 87 LEU A CA 1
ATOM 607 C C . LEU A 1 87 ? -7.305 -6.980 9.512 1.00 91.00 87 LEU A C 1
ATOM 609 O O . LEU A 1 87 ? -7.071 -8.073 10.024 1.00 91.00 87 LEU A O 1
ATOM 613 N N . SER A 1 88 ? -8.168 -6.821 8.511 1.00 91.94 88 SER A N 1
ATOM 614 C CA . SER A 1 88 ? -8.841 -7.949 7.857 1.00 91.94 88 SER A CA 1
ATOM 615 C C . SER A 1 88 ? -7.879 -8.807 7.027 1.00 91.94 88 SER A C 1
ATOM 617 O O . SER A 1 88 ? -8.124 -9.996 6.846 1.00 91.94 88 SER A O 1
ATOM 619 N N . ALA A 1 89 ? -6.780 -8.218 6.547 1.00 93.19 89 ALA A N 1
ATOM 620 C CA . ALA A 1 89 ? -5.689 -8.894 5.856 1.00 93.19 89 ALA A CA 1
ATOM 621 C C . ALA A 1 89 ? -4.358 -8.179 6.138 1.00 93.19 89 ALA A C 1
ATOM 623 O O . ALA A 1 89 ? -4.313 -6.955 6.258 1.00 93.19 89 ALA A O 1
ATOM 624 N N . THR A 1 90 ? -3.266 -8.939 6.224 1.00 95.06 90 THR A N 1
ATOM 625 C CA . THR A 1 90 ? -1.900 -8.408 6.407 1.00 95.06 90 THR A CA 1
ATOM 626 C C . THR A 1 90 ? -1.119 -8.323 5.099 1.00 95.06 90 THR A C 1
ATOM 628 O O . THR A 1 90 ? -0.000 -7.814 5.080 1.00 95.06 90 THR A O 1
ATOM 631 N N . SER A 1 91 ? -1.696 -8.784 3.990 1.00 94.75 91 SER A N 1
ATOM 632 C CA . SER A 1 91 ? -1.134 -8.614 2.657 1.00 94.75 91 SER A CA 1
ATOM 633 C C . SER A 1 91 ? -2.213 -8.597 1.579 1.00 94.75 91 SER A C 1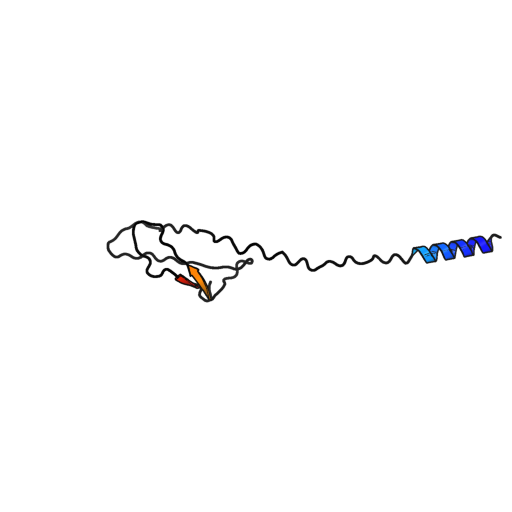
ATOM 635 O O . SER A 1 91 ? -3.297 -9.156 1.752 1.00 94.75 91 SER A O 1
ATOM 637 N N . ALA A 1 92 ? -1.912 -7.934 0.465 1.00 95.56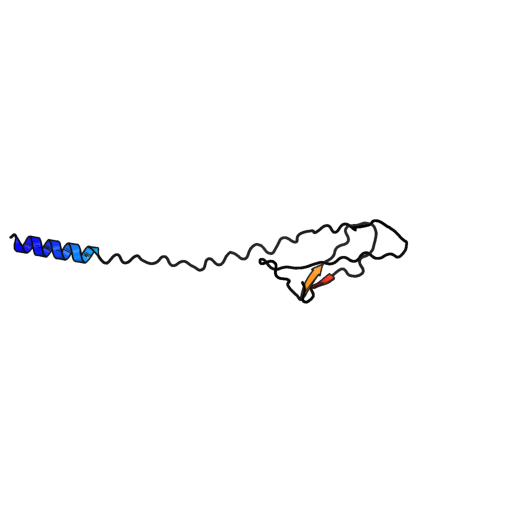 92 ALA A N 1
ATOM 638 C CA . ALA A 1 92 ? -2.714 -7.962 -0.752 1.00 95.56 92 ALA A CA 1
ATOM 639 C C . ALA A 1 92 ? -1.829 -7.659 -1.965 1.00 95.56 92 ALA A C 1
ATOM 641 O O . ALA A 1 92 ? -0.827 -6.955 -1.836 1.00 95.56 92 ALA A O 1
ATOM 642 N N . ASN A 1 93 ? -2.219 -8.149 -3.140 1.00 95.81 93 ASN A N 1
ATOM 643 C CA . ASN A 1 93 ? -1.565 -7.776 -4.390 1.00 95.81 93 ASN A CA 1
ATOM 644 C C . ASN A 1 93 ? -2.291 -6.587 -5.024 1.00 95.81 93 ASN A C 1
ATOM 646 O O . ASN A 1 93 ? -3.523 -6.531 -5.006 1.00 95.81 93 ASN A O 1
ATOM 650 N N . THR A 1 94 ? -1.531 -5.664 -5.609 1.00 95.56 94 THR A N 1
ATOM 651 C CA . THR A 1 94 ? -2.080 -4.537 -6.372 1.00 95.56 94 THR A CA 1
ATOM 652 C C . THR A 1 94 ? -2.884 -5.000 -7.585 1.00 95.56 94 THR A C 1
ATOM 654 O O . THR A 1 94 ? -2.610 -6.054 -8.172 1.00 95.56 94 THR A O 1
ATOM 657 N N . ASN A 1 95 ? -3.887 -4.214 -7.979 1.00 94.69 95 ASN A N 1
ATOM 658 C CA . ASN A 1 95 ? -4.723 -4.527 -9.138 1.00 94.69 95 ASN A CA 1
ATOM 659 C C . ASN A 1 95 ? -4.177 -3.834 -10.404 1.00 94.69 95 ASN A C 1
ATOM 661 O O . ASN A 1 95 ? -3.061 -3.324 -10.413 1.00 94.69 95 ASN A O 1
ATOM 665 N N . SER A 1 96 ? -4.929 -3.828 -11.508 1.00 95.62 96 SER A N 1
ATOM 666 C CA . SER A 1 96 ? -4.487 -3.190 -12.762 1.00 95.62 96 SER A CA 1
ATOM 667 C C . SER A 1 96 ? -4.251 -1.676 -12.660 1.00 95.62 96 SER A C 1
ATOM 669 O O . SER A 1 96 ? -3.608 -1.101 -13.534 1.00 95.62 96 SER A O 1
ATOM 671 N N . LEU A 1 97 ? -4.758 -1.027 -11.611 1.00 91.94 97 LEU A N 1
ATOM 672 C CA . LEU A 1 97 ? -4.564 0.387 -11.304 1.00 91.94 97 LEU A CA 1
ATOM 673 C C . LEU A 1 97 ? -3.439 0.622 -10.288 1.00 91.94 97 LEU A C 1
ATOM 675 O O . LEU A 1 97 ? -3.315 1.750 -9.807 1.00 91.94 97 LEU A O 1
ATOM 679 N N . GLY A 1 98 ? -2.622 -0.395 -10.000 1.00 85.44 98 GLY A N 1
ATOM 680 C CA . GLY A 1 98 ? -1.600 -0.371 -8.955 1.00 85.44 98 GLY A CA 1
ATOM 681 C C . GLY A 1 98 ? -2.177 -0.591 -7.575 1.00 85.44 98 GLY A C 1
ATOM 682 O O . GLY A 1 98 ? -1.439 -0.222 -6.645 1.00 85.44 98 GLY A O 1
#